Protein AF-A0A679JUQ9-F1 (afdb_monomer_lite)

Radius of gyration: 16.91 Å; chains: 1; bounding box: 37×38×47 Å

Structure (mmCIF, N/CA/C/O backbone):
data_AF-A0A679JUQ9-F1
#
_entry.id   AF-A0A679JUQ9-F1
#
loop_
_atom_site.group_PDB
_atom_site.id
_atom_site.type_symbol
_atom_site.label_atom_id
_atom_site.label_alt_id
_atom_site.label_comp_id
_atom_site.label_asym_id
_atom_site.label_entity_id
_atom_site.label_seq_id
_atom_site.pdbx_PDB_ins_code
_atom_site.Cartn_x
_atom_site.Cartn_y
_atom_site.Cartn_z
_atom_site.occupancy
_atom_site.B_iso_or_equiv
_atom_site.auth_seq_id
_atom_site.auth_comp_id
_atom_site.auth_asym_id
_atom_site.auth_atom_id
_atom_site.pdbx_PDB_model_num
ATOM 1 N N . MET A 1 1 ? 19.182 -21.802 12.644 1.00 42.12 1 MET A N 1
ATOM 2 C CA . MET A 1 1 ? 19.014 -20.731 11.644 1.00 42.12 1 MET A CA 1
ATOM 3 C C . MET A 1 1 ? 17.525 -20.611 11.420 1.00 42.12 1 MET A C 1
ATOM 5 O O . MET A 1 1 ? 16.940 -21.587 10.982 1.00 42.12 1 MET A O 1
ATOM 9 N N . LEU A 1 2 ? 16.895 -19.526 11.879 1.00 46.97 2 LEU A N 1
ATOM 10 C CA . LEU A 1 2 ? 15.469 -19.310 11.634 1.00 46.97 2 LEU A CA 1
ATOM 11 C C . LEU A 1 2 ? 15.304 -19.097 10.134 1.00 46.97 2 LEU A C 1
ATOM 13 O O . LEU A 1 2 ? 15.723 -18.056 9.623 1.00 46.97 2 LEU A O 1
ATOM 17 N N . ASP A 1 3 ? 14.735 -20.086 9.456 1.00 49.00 3 ASP A N 1
ATOM 18 C CA . ASP A 1 3 ? 14.148 -19.897 8.141 1.00 49.00 3 ASP A CA 1
ATOM 19 C C . ASP A 1 3 ? 13.120 -18.776 8.293 1.00 49.00 3 ASP A C 1
ATOM 21 O O . ASP A 1 3 ? 12.023 -18.973 8.813 1.00 49.00 3 ASP A O 1
ATOM 25 N N . LYS A 1 4 ? 13.517 -17.549 7.941 1.00 61.69 4 LYS A N 1
ATOM 26 C CA . LYS A 1 4 ? 12.570 -16.464 7.704 1.00 61.69 4 LYS A CA 1
ATOM 27 C C . LYS A 1 4 ? 11.642 -17.021 6.640 1.00 61.69 4 LYS A C 1
ATOM 29 O O . LYS A 1 4 ? 12.117 -17.254 5.527 1.00 61.69 4 LYS A O 1
ATOM 34 N N . LEU A 1 5 ? 10.375 -17.280 6.958 1.00 64.12 5 LEU A N 1
ATOM 35 C CA . LEU A 1 5 ? 9.446 -17.544 5.879 1.00 64.12 5 LEU A CA 1
ATOM 36 C C . LEU A 1 5 ? 9.417 -16.276 5.013 1.00 64.12 5 LEU A C 1
ATOM 38 O O . LEU A 1 5 ? 9.499 -15.124 5.463 1.00 64.12 5 LEU A O 1
ATOM 42 N N . ILE A 1 6 ? 9.510 -16.529 3.717 1.00 84.94 6 ILE A N 1
ATOM 43 C CA . ILE A 1 6 ? 9.550 -15.508 2.691 1.00 84.94 6 ILE A CA 1
ATOM 44 C C . ILE A 1 6 ? 8.337 -15.771 1.817 1.00 84.94 6 ILE A C 1
ATOM 46 O O . ILE A 1 6 ? 8.284 -16.756 1.076 1.00 84.94 6 ILE A O 1
ATOM 50 N N . HIS A 1 7 ? 7.365 -14.875 1.900 1.00 91.31 7 HIS A N 1
ATOM 51 C CA . HIS A 1 7 ? 6.164 -14.933 1.091 1.00 91.31 7 HIS A CA 1
ATOM 52 C C . HIS A 1 7 ? 6.424 -14.361 -0.297 1.00 91.31 7 HIS A C 1
ATOM 54 O O . HIS A 1 7 ? 7.208 -13.425 -0.479 1.00 91.31 7 HIS A O 1
ATOM 60 N N . LYS A 1 8 ? 5.704 -14.894 -1.282 1.00 95.25 8 LYS A N 1
ATOM 61 C CA . LYS A 1 8 ? 5.566 -14.266 -2.595 1.00 95.25 8 LYS A CA 1
ATOM 62 C C . LYS A 1 8 ? 4.998 -12.857 -2.405 1.00 95.25 8 LYS A C 1
ATOM 64 O O . LYS A 1 8 ? 4.041 -12.671 -1.654 1.00 95.25 8 LYS A O 1
ATOM 69 N N . CYS A 1 9 ? 5.601 -11.854 -3.038 1.00 94.06 9 CYS A N 1
ATOM 70 C CA . CYS A 1 9 ? 5.098 -10.489 -2.941 1.00 94.06 9 CYS A CA 1
ATOM 71 C C . CYS A 1 9 ? 3.700 -10.413 -3.582 1.00 94.06 9 CYS A C 1
ATOM 73 O O . CYS A 1 9 ? 3.593 -10.693 -4.776 1.00 94.06 9 CYS A O 1
ATOM 75 N N . PRO A 1 10 ? 2.651 -9.994 -2.847 1.00 92.88 10 PRO A N 1
ATOM 76 C CA . PRO A 1 10 ? 1.286 -9.974 -3.373 1.00 92.88 10 PRO A CA 1
ATOM 77 C C . PRO A 1 10 ? 1.069 -8.870 -4.416 1.00 92.88 10 PRO A C 1
ATOM 79 O O . PRO A 1 10 ? 0.127 -8.937 -5.192 1.00 92.88 10 PRO A O 1
ATOM 82 N N . THR A 1 11 ? 1.936 -7.853 -4.448 1.00 92.88 11 THR A N 1
ATOM 83 C CA . THR A 1 11 ? 1.800 -6.720 -5.371 1.00 92.88 11 THR A CA 1
ATOM 84 C C . THR A 1 11 ? 2.244 -7.073 -6.788 1.00 92.88 11 THR A C 1
ATOM 86 O O . THR A 1 11 ? 1.552 -6.735 -7.736 1.00 92.88 11 THR A O 1
ATOM 89 N N . CYS A 1 12 ? 3.401 -7.725 -6.939 1.00 95.19 12 CYS A N 1
ATOM 90 C CA . CYS A 1 12 ? 3.960 -8.100 -8.247 1.00 95.19 12 CYS A CA 1
ATOM 91 C C . CYS A 1 12 ? 3.818 -9.589 -8.556 1.00 95.19 12 CYS A C 1
ATOM 93 O O . CYS A 1 12 ? 4.442 -10.074 -9.492 1.00 95.19 12 CYS A O 1
ATOM 95 N N . ASP A 1 13 ? 3.090 -10.326 -7.718 1.00 94.75 13 ASP A N 1
ATOM 96 C CA . ASP A 1 13 ? 2.945 -11.773 -7.806 1.00 94.75 13 ASP A CA 1
ATOM 97 C C . ASP A 1 13 ? 4.281 -12.489 -8.090 1.00 94.75 13 ASP A C 1
ATOM 99 O O . ASP A 1 13 ? 4.400 -13.349 -8.959 1.00 94.75 13 ASP A O 1
ATOM 103 N N . GLY A 1 14 ? 5.322 -12.157 -7.324 1.00 95.50 14 GLY A N 1
ATOM 104 C CA . GLY A 1 14 ? 6.621 -12.826 -7.433 1.00 95.50 14 GLY A CA 1
ATOM 105 C C . GLY A 1 14 ? 7.540 -12.343 -8.554 1.00 95.50 14 GLY A C 1
ATOM 106 O O . GLY A 1 14 ? 8.707 -12.720 -8.549 1.00 95.50 14 GLY A O 1
ATOM 107 N N . VAL A 1 15 ? 7.056 -11.505 -9.473 1.00 96.88 15 VAL A N 1
ATOM 108 C CA . VAL A 1 15 ? 7.816 -11.073 -10.659 1.00 96.88 15 VAL A CA 1
ATOM 109 C C . VAL A 1 15 ? 8.933 -10.086 -10.304 1.00 96.88 15 VAL A C 1
ATOM 111 O O . VAL A 1 15 ? 9.982 -10.081 -10.937 1.00 96.88 15 VAL A O 1
ATOM 114 N N . GLY A 1 16 ? 8.728 -9.248 -9.285 1.00 96.38 16 GLY A N 1
ATOM 115 C CA . GLY A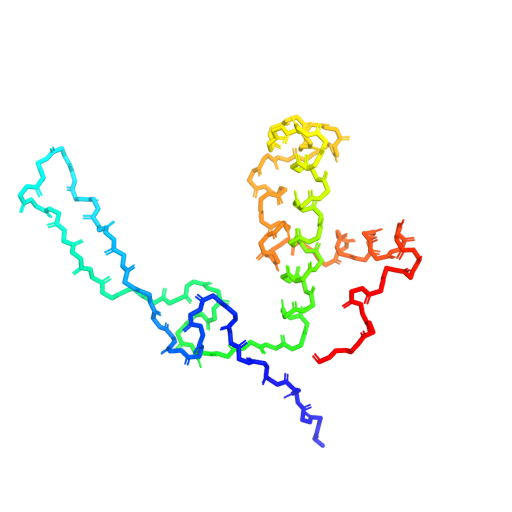 1 16 ? 9.673 -8.195 -8.892 1.00 96.38 16 GLY A CA 1
ATOM 116 C C . GLY A 1 16 ? 9.489 -6.873 -9.649 1.00 96.38 16 GLY A C 1
ATOM 117 O O . GLY A 1 16 ? 9.933 -5.832 -9.166 1.00 96.38 16 GLY A O 1
ATOM 118 N N . SER A 1 17 ? 8.749 -6.862 -10.757 1.00 97.50 17 SER A N 1
ATOM 119 C CA . SER A 1 17 ? 8.389 -5.657 -11.511 1.00 97.50 17 SER A CA 1
ATOM 120 C C . SER A 1 17 ? 6.875 -5.513 -11.694 1.00 97.50 17 SER A C 1
ATOM 122 O O . SER A 1 17 ? 6.098 -6.417 -11.381 1.00 97.50 17 SER A O 1
ATOM 124 N N . LEU A 1 18 ? 6.452 -4.333 -12.142 1.00 96.06 18 LEU A N 1
ATOM 125 C CA . LEU A 1 18 ? 5.088 -4.008 -12.549 1.00 96.06 18 LEU A CA 1
ATOM 126 C C . LEU A 1 18 ? 5.146 -3.203 -13.843 1.00 96.06 18 LEU A C 1
ATOM 128 O O . LEU A 1 18 ? 5.992 -2.320 -13.960 1.00 96.06 18 LEU A O 1
ATOM 132 N N . VAL A 1 19 ? 4.201 -3.428 -14.752 1.00 96.50 19 VAL A N 1
ATOM 133 C CA . VAL A 1 19 ? 4.007 -2.534 -15.896 1.00 96.50 19 VAL A CA 1
ATOM 134 C C . VAL A 1 19 ? 3.311 -1.268 -15.402 1.00 96.50 19 VAL A C 1
ATOM 136 O O . VAL A 1 19 ? 2.227 -1.338 -14.817 1.00 96.50 19 VAL A O 1
ATOM 139 N N . ALA A 1 20 ? 3.919 -0.109 -15.633 1.00 95.19 20 ALA A N 1
ATOM 140 C CA . ALA A 1 20 ? 3.364 1.188 -15.279 1.00 95.19 20 ALA A CA 1
ATOM 141 C C . ALA A 1 20 ? 3.288 2.110 -16.495 1.00 95.19 20 ALA A C 1
ATOM 143 O O . ALA A 1 20 ? 4.158 2.107 -17.363 1.00 95.19 20 ALA A O 1
ATOM 144 N N . PHE A 1 21 ? 2.244 2.935 -16.524 1.00 96.25 21 PHE A N 1
ATOM 145 C CA . PHE A 1 21 ? 2.137 4.043 -17.461 1.00 96.25 21 PHE A CA 1
ATOM 146 C C . PHE A 1 21 ? 2.855 5.265 -16.884 1.00 96.25 21 PHE A C 1
ATOM 148 O O . PHE A 1 21 ? 2.426 5.827 -15.872 1.00 96.25 21 PHE A O 1
ATOM 155 N N . ILE A 1 22 ? 3.965 5.656 -17.504 1.00 95.75 22 ILE A N 1
ATOM 156 C CA . ILE A 1 22 ? 4.824 6.740 -17.037 1.00 95.75 22 ILE A CA 1
ATOM 157 C C . ILE A 1 22 ? 4.408 8.041 -17.715 1.00 95.75 22 ILE A C 1
ATOM 159 O O . ILE A 1 22 ? 4.647 8.260 -18.902 1.00 95.75 22 ILE A O 1
ATOM 163 N N . ASN A 1 23 ? 3.806 8.931 -16.931 1.00 96.00 23 ASN A N 1
ATOM 164 C CA . ASN A 1 23 ? 3.510 10.2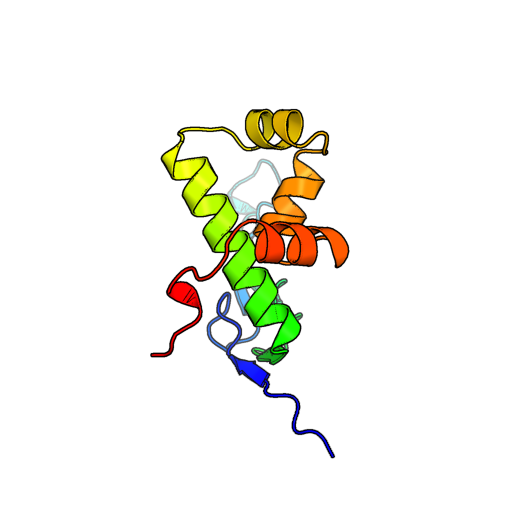88 -17.362 1.00 96.00 23 ASN A CA 1
ATOM 165 C C . ASN A 1 23 ? 4.793 11.137 -17.302 1.00 96.00 23 ASN A C 1
ATOM 167 O O . ASN A 1 23 ? 5.335 11.369 -16.219 1.00 96.00 23 ASN A O 1
ATOM 171 N N . ARG A 1 24 ? 5.271 11.602 -18.464 1.00 94.88 24 ARG A N 1
ATOM 172 C CA . ARG A 1 24 ? 6.488 12.426 -18.608 1.00 94.88 24 ARG A CA 1
ATOM 173 C C . ARG A 1 24 ? 6.205 13.911 -18.869 1.00 94.88 24 ARG A C 1
ATOM 175 O O . ARG A 1 24 ? 7.122 14.663 -19.186 1.00 94.88 24 ARG A O 1
ATOM 182 N N . GLY A 1 25 ? 4.959 14.352 -18.706 1.00 94.00 25 GLY A N 1
ATOM 183 C CA . GLY A 1 25 ? 4.549 15.736 -18.928 1.00 94.00 25 GLY A CA 1
ATOM 184 C C . GLY A 1 25 ? 3.169 15.843 -19.570 1.00 94.00 25 GLY A C 1
ATOM 185 O O . GLY A 1 25 ? 2.406 14.884 -19.628 1.00 94.00 25 GLY A O 1
ATOM 186 N N . SER A 1 26 ? 2.827 17.028 -20.067 1.00 95.19 26 SER A N 1
ATOM 187 C CA . SER A 1 26 ? 1.524 17.275 -20.699 1.00 95.19 26 SER A CA 1
ATOM 188 C C . SER A 1 26 ? 1.368 16.626 -22.078 1.00 95.19 26 SER A C 1
ATOM 190 O O . SER A 1 26 ? 0.239 16.418 -22.516 1.00 95.19 26 SER A O 1
ATOM 192 N N . ASP A 1 27 ? 2.470 16.306 -22.758 1.00 96.50 27 ASP A N 1
ATOM 193 C CA . ASP A 1 27 ? 2.449 15.683 -24.081 1.00 96.50 27 ASP A CA 1
ATOM 194 C C . ASP A 1 27 ? 2.345 14.154 -23.980 1.00 96.50 27 ASP A C 1
ATOM 196 O O . ASP A 1 27 ? 3.291 13.476 -23.572 1.00 96.50 27 ASP A O 1
ATOM 200 N N . ILE A 1 28 ? 1.197 13.614 -24.395 1.00 93.50 28 ILE A N 1
ATOM 201 C CA . ILE A 1 28 ? 0.893 12.177 -24.397 1.00 93.50 28 ILE A CA 1
ATOM 202 C C . ILE A 1 28 ? 1.874 11.362 -25.248 1.00 93.50 28 ILE A C 1
ATOM 204 O O . ILE A 1 28 ? 2.133 10.205 -24.928 1.00 93.50 28 ILE A O 1
ATOM 208 N N . ALA A 1 29 ? 2.461 11.952 -26.299 1.00 95.19 29 ALA A N 1
ATOM 209 C CA . ALA A 1 29 ? 3.425 11.262 -27.157 1.00 95.19 29 ALA A CA 1
ATOM 210 C C . ALA A 1 29 ? 4.734 10.931 -26.421 1.00 95.19 29 ALA A C 1
ATOM 212 O O . ALA A 1 29 ? 5.494 10.070 -26.859 1.00 95.19 29 ALA A O 1
ATOM 213 N N . THR A 1 30 ? 4.988 11.598 -25.292 1.00 95.00 30 THR A N 1
ATOM 214 C CA . THR A 1 30 ? 6.147 11.338 -24.430 1.00 95.00 30 THR A CA 1
ATOM 215 C C . THR A 1 30 ? 5.870 10.289 -23.357 1.00 95.00 30 THR A C 1
ATOM 217 O O . THR A 1 30 ? 6.775 9.940 -22.604 1.00 95.00 30 THR A O 1
ATOM 220 N N . HIS A 1 31 ? 4.633 9.797 -23.243 1.00 96.44 31 HIS A N 1
ATOM 221 C CA . HIS A 1 31 ? 4.280 8.783 -22.253 1.00 96.44 31 HIS A CA 1
ATOM 222 C C . HIS A 1 31 ? 4.628 7.388 -22.765 1.00 96.44 31 HIS A C 1
ATOM 224 O O . HIS A 1 31 ? 4.642 7.118 -23.965 1.00 96.44 31 HIS A O 1
ATOM 230 N N . SER A 1 32 ? 4.897 6.484 -21.834 1.00 96.38 32 SER A N 1
ATOM 231 C CA . SER A 1 32 ? 5.387 5.140 -22.130 1.00 96.38 32 SER A CA 1
ATOM 232 C C . SER A 1 32 ? 4.807 4.124 -21.153 1.00 96.38 32 SER A C 1
ATOM 234 O O . SER A 1 32 ? 4.503 4.443 -20.003 1.00 96.38 32 SER A O 1
ATOM 236 N N . LEU A 1 33 ? 4.654 2.884 -21.619 1.00 96.81 33 LEU A N 1
ATOM 237 C CA . LEU A 1 33 ? 4.515 1.728 -20.738 1.00 96.81 33 LEU A CA 1
ATOM 238 C C . LEU A 1 33 ? 5.913 1.196 -20.439 1.00 96.81 33 LEU A C 1
ATOM 240 O O . LEU A 1 33 ? 6.660 0.874 -21.361 1.00 96.81 33 LEU A O 1
ATOM 244 N N . GLU A 1 34 ? 6.260 1.125 -19.161 1.00 96.25 34 GLU A N 1
ATOM 245 C CA . GLU A 1 34 ? 7.575 0.684 -18.704 1.00 96.25 34 GLU A CA 1
ATOM 246 C C . GLU A 1 34 ? 7.435 -0.325 -17.570 1.00 96.25 34 GLU A C 1
ATOM 248 O O . GLU A 1 34 ? 6.524 -0.227 -16.743 1.00 96.25 34 GLU A O 1
ATOM 253 N N . ASP A 1 35 ? 8.376 -1.263 -17.504 1.00 97.12 35 ASP A N 1
ATOM 254 C CA . ASP A 1 35 ? 8.550 -2.101 -16.326 1.00 97.12 35 ASP A CA 1
ATOM 255 C C . ASP A 1 35 ? 9.239 -1.293 -15.226 1.00 97.12 35 ASP A C 1
ATOM 257 O O . ASP A 1 35 ? 10.385 -0.860 -15.363 1.00 97.12 35 ASP A O 1
ATOM 261 N N . ILE A 1 36 ? 8.546 -1.113 -14.106 1.00 96.56 36 ILE A N 1
ATOM 262 C CA . ILE A 1 36 ? 9.090 -0.478 -12.908 1.00 96.56 36 ILE A CA 1
ATOM 263 C C . ILE A 1 36 ? 9.354 -1.512 -11.822 1.00 96.56 36 ILE A C 1
ATOM 265 O O . ILE A 1 36 ? 8.642 -2.508 -11.685 1.00 96.56 36 ILE A O 1
ATOM 269 N N . VAL A 1 37 ? 10.362 -1.247 -10.993 1.00 97.56 37 VAL A N 1
ATOM 270 C CA . VAL A 1 37 ? 10.657 -2.070 -9.816 1.00 97.56 37 VAL A CA 1
ATOM 271 C C . VAL A 1 37 ? 9.464 -2.041 -8.861 1.00 97.56 37 VAL A C 1
ATOM 273 O O . VAL A 1 37 ? 8.953 -0.976 -8.505 1.00 97.56 37 VAL A O 1
ATOM 276 N N . CYS A 1 38 ? 9.027 -3.215 -8.404 1.00 95.75 38 CYS A N 1
ATOM 277 C CA . CYS A 1 38 ? 7.931 -3.317 -7.454 1.00 95.75 38 CYS A CA 1
ATOM 278 C C . CYS A 1 38 ? 8.319 -2.657 -6.124 1.00 95.75 38 CYS A C 1
ATOM 280 O O . CYS A 1 38 ? 9.080 -3.211 -5.332 1.00 95.75 38 CYS A O 1
ATOM 282 N N . SER A 1 39 ? 7.719 -1.506 -5.822 1.00 93.81 39 SER A N 1
ATOM 283 C CA . SER A 1 39 ? 7.985 -0.732 -4.600 1.00 93.81 39 SER A CA 1
ATOM 284 C C . SER A 1 39 ? 7.633 -1.462 -3.296 1.00 93.81 39 SER A C 1
ATOM 286 O O . SER A 1 39 ? 8.046 -1.043 -2.217 1.00 93.81 39 SER A O 1
ATOM 288 N N . THR A 1 40 ? 6.866 -2.556 -3.367 1.00 93.31 40 THR A N 1
ATOM 289 C CA . THR A 1 40 ? 6.502 -3.353 -2.186 1.00 93.31 40 THR A CA 1
ATOM 290 C C . THR A 1 40 ? 7.616 -4.301 -1.749 1.00 93.31 40 THR A C 1
ATOM 292 O O . THR A 1 40 ? 7.836 -4.430 -0.546 1.00 93.31 40 THR A O 1
ATOM 295 N N . CYS A 1 41 ? 8.282 -4.965 -2.701 1.00 94.50 41 CYS A N 1
ATOM 296 C CA . CYS A 1 41 ? 9.368 -5.921 -2.442 1.00 94.50 41 CYS A CA 1
ATOM 297 C C . CYS A 1 41 ? 10.753 -5.407 -2.852 1.00 94.50 41 CYS A C 1
ATOM 299 O O . CYS A 1 41 ? 11.729 -6.126 -2.701 1.00 94.50 41 CYS A O 1
ATOM 301 N N . GLY A 1 42 ? 10.848 -4.200 -3.416 1.00 93.94 42 GLY A N 1
ATOM 302 C CA . GLY A 1 42 ? 12.115 -3.645 -3.891 1.00 93.94 42 GLY A CA 1
ATOM 303 C C . GLY A 1 42 ? 12.732 -4.406 -5.068 1.00 93.94 42 GLY A C 1
ATOM 304 O O . GLY A 1 42 ? 13.928 -4.282 -5.289 1.00 93.94 42 GLY A O 1
ATOM 305 N N . GLY A 1 43 ? 11.946 -5.193 -5.811 1.00 96.12 43 GLY A N 1
ATOM 306 C CA . GLY A 1 43 ? 12.445 -6.008 -6.925 1.00 96.12 43 GLY A CA 1
ATOM 307 C C . GLY A 1 43 ? 12.695 -7.477 -6.593 1.00 96.12 43 GLY A C 1
ATOM 308 O O . GLY A 1 43 ? 12.875 -8.275 -7.502 1.00 96.12 43 GLY A O 1
ATOM 309 N N . GLU A 1 44 ? 12.640 -7.870 -5.320 1.00 95.50 44 GLU A N 1
ATOM 310 C CA . GLU A 1 44 ? 12.987 -9.239 -4.905 1.00 95.50 44 GLU A CA 1
ATOM 311 C C . GLU A 1 44 ? 11.922 -10.293 -5.265 1.00 95.50 44 GLU A C 1
ATOM 313 O O . GLU A 1 44 ? 12.153 -11.493 -5.125 1.00 95.50 44 GLU A O 1
ATOM 318 N N . GLY A 1 45 ? 10.711 -9.866 -5.643 1.00 95.62 45 GLY A N 1
ATOM 319 C CA . GLY A 1 45 ? 9.555 -10.753 -5.845 1.00 95.62 45 GLY A CA 1
ATOM 320 C C 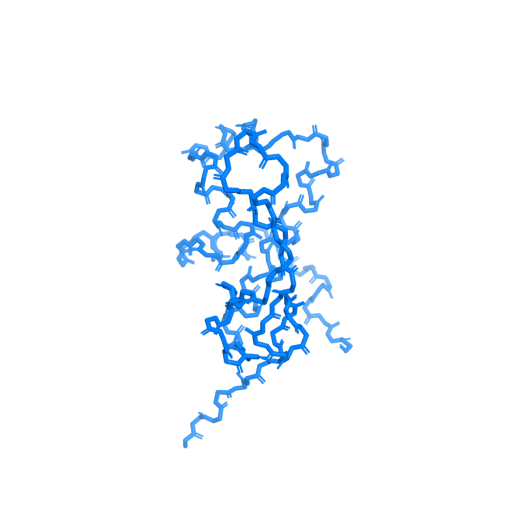. GLY A 1 45 ? 9.028 -11.379 -4.545 1.00 95.62 45 GLY A C 1
ATOM 321 O O . GLY A 1 45 ? 8.064 -12.146 -4.533 1.00 95.62 45 GLY A O 1
ATOM 322 N N . ARG A 1 46 ? 9.632 -11.047 -3.409 1.00 95.56 46 ARG A N 1
ATOM 323 C CA . ARG A 1 46 ? 9.464 -11.743 -2.140 1.00 95.56 46 ARG A CA 1
ATOM 324 C C . ARG A 1 46 ? 9.454 -10.754 -0.979 1.00 95.56 46 ARG A C 1
ATOM 326 O O . ARG A 1 46 ? 10.015 -9.671 -1.082 1.00 95.56 46 ARG A O 1
ATOM 333 N N . ILE A 1 47 ? 8.761 -11.092 0.105 1.00 94.38 47 ILE A N 1
ATOM 334 C CA . ILE A 1 47 ? 8.669 -10.266 1.316 1.00 94.38 47 ILE A CA 1
ATOM 335 C C . ILE A 1 47 ? 8.720 -11.142 2.569 1.00 94.38 47 ILE A C 1
ATOM 337 O O . ILE A 1 47 ? 8.323 -12.302 2.540 1.00 94.38 47 ILE A O 1
ATOM 341 N N . SER A 1 48 ? 9.188 -10.584 3.684 1.00 93.19 48 SER A N 1
ATOM 342 C CA . SER A 1 48 ? 9.196 -11.284 4.976 1.00 93.19 48 SER A CA 1
ATOM 343 C C . SER A 1 48 ? 7.790 -11.462 5.556 1.00 93.19 48 SER A C 1
ATOM 345 O O . SER A 1 48 ? 6.902 -10.658 5.270 1.00 93.19 48 SER A O 1
ATOM 347 N N . ASP A 1 49 ? 7.611 -12.433 6.456 1.00 91.19 49 ASP A N 1
ATOM 348 C CA . ASP A 1 49 ? 6.366 -12.630 7.226 1.00 91.19 49 ASP A CA 1
ATOM 349 C C . ASP A 1 49 ? 5.876 -11.348 7.887 1.00 91.19 49 ASP A C 1
ATOM 351 O O . ASP A 1 49 ? 4.727 -10.944 7.728 1.00 91.19 49 ASP A O 1
ATOM 355 N N . LYS A 1 50 ? 6.784 -10.638 8.571 1.00 90.44 50 LYS A N 1
ATOM 356 C CA . LYS A 1 50 ? 6.472 -9.363 9.228 1.00 90.44 50 LYS A CA 1
ATOM 357 C C . LYS A 1 50 ? 5.886 -8.361 8.233 1.00 90.44 50 LYS A C 1
ATOM 359 O O . LYS A 1 50 ? 4.954 -7.630 8.558 1.00 90.44 50 LYS A O 1
ATOM 364 N N . ARG A 1 51 ? 6.434 -8.305 7.016 1.00 92.38 51 ARG A N 1
ATOM 365 C CA . ARG A 1 51 ? 5.957 -7.406 5.963 1.00 92.38 51 ARG A CA 1
ATOM 366 C C . ARG A 1 51 ? 4.624 -7.878 5.382 1.00 92.38 51 ARG A C 1
ATOM 368 O O . ARG A 1 51 ? 3.751 -7.039 5.176 1.00 92.38 51 ARG A O 1
ATOM 375 N N . ALA A 1 52 ? 4.454 -9.179 5.157 1.00 92.25 52 ALA A N 1
ATOM 376 C CA . ALA A 1 52 ? 3.204 -9.765 4.680 1.00 92.25 52 ALA A CA 1
ATOM 377 C C . ALA A 1 52 ? 2.054 -9.515 5.669 1.00 92.25 52 ALA A C 1
ATOM 379 O O . ALA A 1 52 ? 0.997 -9.021 5.279 1.00 92.25 52 ALA A O 1
ATOM 380 N N . MET A 1 53 ? 2.304 -9.735 6.961 1.00 91.75 53 MET A N 1
ATOM 381 C CA . MET A 1 53 ? 1.361 -9.474 8.047 1.00 91.75 53 MET A CA 1
ATOM 382 C C . MET A 1 53 ? 0.914 -8.009 8.071 1.00 91.75 53 MET A C 1
ATOM 384 O O . MET A 1 53 ? -0.280 -7.726 8.092 1.00 91.75 53 MET A O 1
ATOM 388 N N . ARG A 1 54 ? 1.853 -7.061 7.974 1.00 93.88 54 ARG A N 1
ATOM 389 C CA . ARG A 1 54 ? 1.531 -5.624 7.922 1.00 93.88 54 ARG A CA 1
ATOM 390 C C . ARG A 1 54 ? 0.680 -5.234 6.730 1.00 93.88 54 ARG A C 1
ATOM 392 O O . ARG A 1 54 ? -0.216 -4.412 6.877 1.00 93.88 54 ARG A O 1
ATOM 399 N N . ILE A 1 55 ? 0.977 -5.789 5.556 1.00 94.00 55 ILE A N 1
ATOM 400 C CA . ILE A 1 55 ? 0.180 -5.547 4.350 1.00 94.00 55 ILE A CA 1
ATOM 401 C C . ILE A 1 55 ? -1.244 -6.073 4.558 1.00 94.00 55 ILE A C 1
ATOM 403 O O . ILE A 1 55 ? -2.194 -5.375 4.219 1.00 94.00 55 ILE A O 1
ATOM 407 N N . SER A 1 56 ? -1.394 -7.255 5.162 1.00 92.44 56 SER A N 1
ATOM 408 C CA . SER A 1 56 ? -2.704 -7.832 5.482 1.00 92.44 56 SER A CA 1
ATOM 409 C C . SER A 1 56 ? -3.493 -6.965 6.474 1.00 92.44 56 SER A C 1
ATOM 411 O O . SER A 1 56 ? -4.622 -6.572 6.184 1.00 92.44 56 SER A O 1
ATOM 413 N N . ILE A 1 57 ? -2.875 -6.573 7.595 1.00 93.50 57 ILE A N 1
ATOM 414 C CA . ILE A 1 57 ? -3.492 -5.700 8.609 1.00 93.50 57 ILE A CA 1
ATOM 415 C C . ILE A 1 57 ? -3.884 -4.351 8.002 1.00 93.50 57 ILE A C 1
ATOM 417 O O . ILE A 1 57 ? -5.014 -3.896 8.167 1.00 93.50 57 ILE A O 1
ATOM 421 N N . GLY A 1 58 ? -2.963 -3.721 7.270 1.00 94.62 58 GLY A N 1
ATOM 422 C CA . GLY A 1 58 ? -3.205 -2.440 6.615 1.00 94.62 58 GLY A CA 1
ATOM 423 C C . GLY A 1 58 ? -4.346 -2.514 5.599 1.00 94.62 58 GLY A C 1
ATOM 424 O O . GLY A 1 58 ? -5.208 -1.633 5.574 1.00 94.62 58 GLY A O 1
ATOM 425 N N . LYS A 1 59 ? -4.412 -3.599 4.818 1.00 94.38 59 LYS A N 1
ATOM 426 C CA . LYS A 1 59 ? -5.517 -3.853 3.891 1.00 94.38 59 LYS A CA 1
ATOM 427 C C . LYS A 1 59 ? -6.846 -4.021 4.625 1.00 94.38 59 LYS A C 1
ATOM 429 O O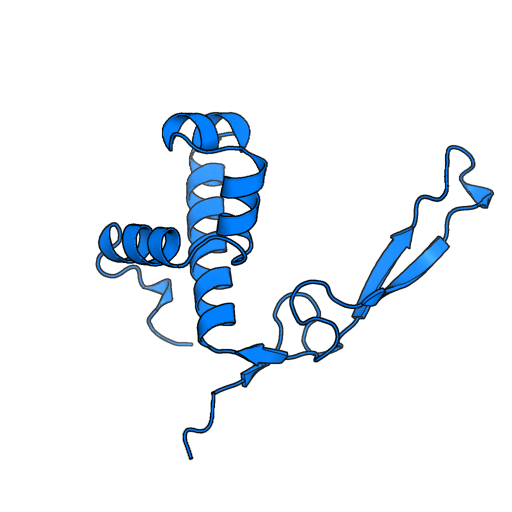 . LYS A 1 59 ? -7.813 -3.374 4.240 1.00 94.38 59 LYS A O 1
ATOM 434 N N . ALA A 1 60 ? -6.897 -4.833 5.679 1.00 93.50 60 ALA A N 1
ATOM 435 C CA . ALA A 1 60 ? -8.115 -5.020 6.465 1.00 93.50 60 ALA A CA 1
ATOM 436 C C . ALA A 1 60 ? -8.606 -3.690 7.066 1.00 93.50 60 ALA A C 1
ATOM 438 O O . ALA A 1 60 ? -9.793 -3.374 6.997 1.00 93.50 60 ALA A O 1
ATOM 439 N N . HIS A 1 61 ? -7.686 -2.868 7.577 1.00 94.00 61 HIS A N 1
ATOM 440 C CA . HIS A 1 61 ? -8.000 -1.532 8.076 1.00 94.00 61 HIS A CA 1
ATOM 441 C C . HIS A 1 61 ? -8.581 -0.623 6.978 1.00 94.00 61 HIS A C 1
ATOM 443 O O . HIS A 1 61 ? -9.613 0.023 7.180 1.00 94.00 61 HIS A O 1
ATOM 449 N N . ARG A 1 62 ? -7.963 -0.611 5.789 1.00 95.19 62 ARG A N 1
ATOM 450 C CA . ARG A 1 62 ? -8.474 0.120 4.621 1.00 95.19 62 ARG A CA 1
ATOM 451 C C . ARG A 1 62 ? -9.868 -0.352 4.219 1.00 95.19 62 ARG A C 1
ATOM 453 O O . ARG A 1 62 ? -10.721 0.480 3.924 1.00 95.19 62 ARG A O 1
ATOM 460 N N . ASP A 1 63 ? -10.096 -1.660 4.192 1.00 94.75 63 ASP A N 1
ATOM 461 C CA . ASP A 1 63 ? -11.375 -2.241 3.788 1.00 94.75 63 ASP A CA 1
ATOM 462 C C . ASP A 1 63 ? -12.491 -1.831 4.772 1.00 94.75 63 ASP A C 1
ATOM 464 O O . ASP A 1 63 ? -13.572 -1.438 4.337 1.00 94.75 63 ASP A O 1
ATOM 468 N N . ILE A 1 64 ? -12.208 -1.789 6.083 1.00 93.94 64 ILE A N 1
ATOM 469 C CA . ILE A 1 64 ? -13.133 -1.258 7.103 1.00 93.94 64 ILE A CA 1
ATOM 470 C C . ILE A 1 64 ? -13.435 0.226 6.860 1.00 93.94 64 ILE A C 1
ATOM 472 O O . ILE A 1 64 ? -14.598 0.630 6.888 1.00 93.94 64 ILE A O 1
ATOM 476 N N . ARG A 1 65 ? -12.408 1.045 6.606 1.00 95.19 65 ARG A N 1
ATOM 477 C CA . ARG A 1 65 ? -12.580 2.476 6.310 1.00 95.19 65 ARG A CA 1
ATOM 478 C C . ARG A 1 65 ? -13.460 2.694 5.076 1.00 95.19 65 ARG A C 1
ATOM 480 O O . ARG A 1 65 ? -14.385 3.502 5.109 1.00 95.19 65 ARG A O 1
ATOM 487 N N . VAL A 1 66 ? -13.194 1.957 3.996 1.00 96.56 66 VAL A N 1
ATOM 488 C CA . VAL A 1 66 ? -13.979 2.023 2.753 1.00 96.56 66 VAL A CA 1
ATOM 489 C C . VAL A 1 66 ? -15.419 1.566 2.988 1.00 96.56 66 VAL A C 1
ATOM 491 O O . VAL A 1 66 ? -16.336 2.225 2.509 1.00 96.56 66 VAL A O 1
ATOM 494 N N . ALA A 1 67 ? -15.638 0.504 3.769 1.00 95.88 67 ALA A N 1
ATOM 495 C CA . ALA A 1 67 ? -16.978 0.034 4.126 1.00 95.88 67 ALA A CA 1
ATOM 496 C C . ALA A 1 67 ? -17.782 1.064 4.941 1.00 95.88 67 ALA A C 1
ATOM 498 O O . ALA A 1 67 ? -19.009 1.075 4.885 1.00 95.88 67 ALA A O 1
ATOM 499 N N . ARG A 1 68 ? -17.101 1.959 5.666 1.00 95.69 68 ARG A N 1
ATOM 500 C CA . ARG A 1 68 ? -17.705 3.104 6.367 1.00 95.69 68 ARG A CA 1
ATOM 501 C C . ARG A 1 68 ? -17.902 4.334 5.473 1.00 95.69 68 ARG A C 1
ATOM 503 O O . ARG A 1 68 ? -18.290 5.381 5.980 1.00 95.69 68 ARG A O 1
ATOM 510 N N . CYS A 1 69 ? -17.610 4.236 4.174 1.00 97.38 69 CYS A N 1
ATOM 511 C CA . CYS A 1 69 ? -17.615 5.355 3.227 1.00 97.38 69 CYS A CA 1
ATOM 512 C C . CYS A 1 69 ? -16.715 6.530 3.653 1.00 97.38 69 CYS A C 1
ATOM 514 O O . CYS A 1 69 ? -16.956 7.666 3.255 1.00 97.38 69 CYS A O 1
ATOM 516 N N . GLN A 1 70 ? -15.671 6.266 4.444 1.00 96.31 70 GLN A N 1
ATOM 517 C CA . GLN A 1 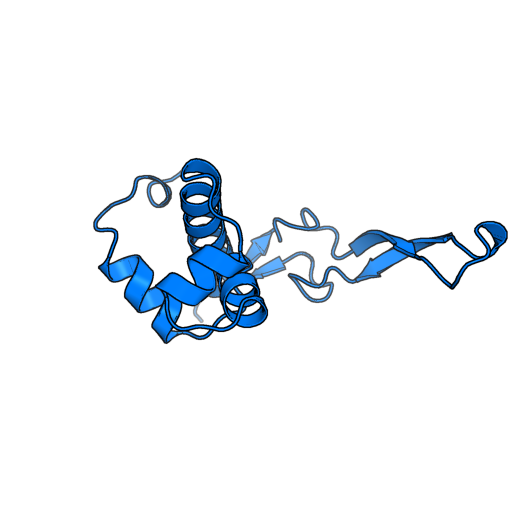70 ? -14.760 7.298 4.930 1.00 96.31 70 GLN A CA 1
ATOM 518 C C . GLN A 1 70 ? -13.625 7.543 3.932 1.00 96.31 70 GLN A C 1
ATOM 520 O O . GLN A 1 70 ? -12.924 6.620 3.485 1.00 96.31 70 GLN A O 1
ATOM 525 N N . SER A 1 71 ? -13.380 8.815 3.622 1.00 97.81 71 SER A N 1
ATOM 526 C CA . SER A 1 71 ? -12.178 9.222 2.904 1.00 97.81 71 SER A CA 1
ATOM 527 C C . SER A 1 71 ? -10.924 8.974 3.750 1.00 97.81 71 SER A C 1
ATOM 529 O O . SER A 1 71 ? -10.966 8.846 4.975 1.00 97.81 71 SER A O 1
ATOM 531 N N . LEU A 1 72 ? -9.767 8.920 3.087 1.00 97.69 72 LEU A N 1
ATOM 532 C CA . LEU A 1 72 ? -8.481 8.811 3.777 1.00 97.69 72 LEU A CA 1
ATOM 533 C C . LEU A 1 72 ? -8.241 10.010 4.712 1.00 97.69 72 LEU A C 1
ATOM 535 O O . LEU A 1 72 ? -7.681 9.840 5.788 1.00 97.69 72 LEU A O 1
ATOM 539 N N . LEU A 1 73 ? -8.675 11.209 4.306 1.00 97.94 73 LEU A N 1
ATOM 540 C CA . LEU A 1 73 ? -8.511 12.435 5.086 1.00 97.94 73 LEU A CA 1
ATOM 541 C C . LEU A 1 73 ? -9.349 12.411 6.371 1.00 97.94 73 LEU A C 1
ATOM 543 O O . LEU A 1 73 ? -8.836 12.757 7.431 1.00 97.94 73 LEU A O 1
ATOM 547 N N . GLU A 1 74 ? -10.613 11.990 6.285 1.00 97.81 74 GLU A N 1
ATOM 548 C CA . GLU A 1 74 ? -11.508 11.894 7.446 1.00 97.81 74 GLU A CA 1
ATOM 549 C C . GLU A 1 74 ? -10.992 10.878 8.462 1.00 97.81 74 GLU A C 1
ATOM 551 O O . GLU A 1 74 ? -10.820 11.216 9.631 1.00 97.81 74 GLU A O 1
ATOM 556 N N . ALA A 1 75 ? -10.651 9.669 8.012 1.00 96.81 75 ALA A N 1
ATOM 557 C CA . ALA A 1 75 ? -10.136 8.633 8.900 1.00 96.81 75 ALA A CA 1
ATOM 558 C C . ALA A 1 75 ? -8.782 9.008 9.525 1.00 96.81 75 ALA A C 1
ATOM 560 O O . ALA A 1 75 ? -8.543 8.727 10.697 1.00 96.81 75 ALA A O 1
ATOM 561 N N . ALA A 1 76 ? -7.900 9.675 8.772 1.00 97.12 76 ALA A N 1
ATOM 562 C CA . ALA A 1 76 ? -6.630 10.157 9.311 1.00 97.12 76 ALA A CA 1
ATOM 563 C C . ALA A 1 76 ? -6.859 11.203 10.411 1.00 97.12 76 ALA A C 1
ATOM 565 O O . ALA A 1 76 ? -6.240 11.133 11.472 1.00 97.12 76 ALA A O 1
ATOM 566 N N . ARG A 1 77 ? -7.813 12.121 10.201 1.00 97.31 77 ARG A N 1
ATOM 567 C CA . ARG A 1 77 ? -8.213 13.113 11.205 1.00 97.31 77 ARG A CA 1
ATOM 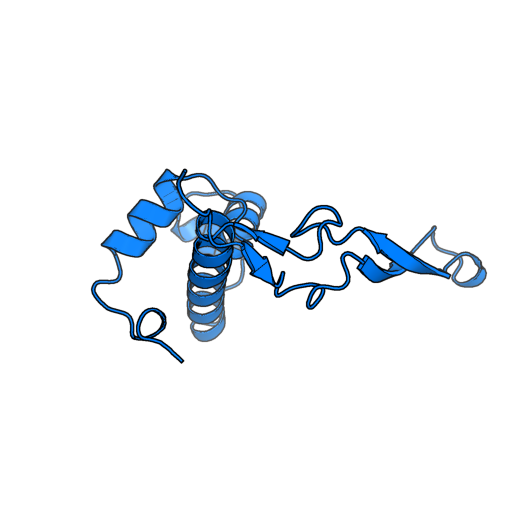568 C C . ARG A 1 77 ? -8.797 12.460 12.460 1.00 97.31 77 ARG A C 1
ATOM 570 O O . ARG A 1 77 ? -8.449 12.887 13.556 1.00 97.31 77 ARG A O 1
ATOM 577 N N . GLU A 1 78 ? -9.647 11.444 12.317 1.00 95.12 78 GLU A N 1
ATOM 578 C CA . GLU A 1 78 ? -10.207 10.691 13.453 1.00 95.12 78 GLU A CA 1
ATOM 579 C C . GLU A 1 78 ? -9.123 10.010 14.296 1.00 95.12 78 GLU A C 1
ATOM 581 O O . GLU A 1 78 ? -9.235 9.956 15.518 1.00 95.12 78 GLU A O 1
ATOM 586 N N . GLN A 1 79 ? -8.054 9.534 13.655 1.00 91.94 79 GLN A N 1
ATOM 587 C CA . GLN A 1 79 ? -6.928 8.872 14.318 1.00 91.94 79 GLN A CA 1
ATOM 588 C C . GLN A 1 79 ? -5.813 9.833 14.757 1.00 91.94 79 GLN A C 1
ATOM 590 O O . GLN A 1 79 ? -4.798 9.386 15.285 1.00 91.94 79 GLN A O 1
ATOM 595 N N . GLY A 1 80 ? -5.971 11.143 14.537 1.00 95.44 80 GLY A N 1
ATOM 596 C CA . GLY A 1 80 ? -4.960 12.138 14.899 1.00 95.44 80 GLY A CA 1
ATOM 597 C C . GLY A 1 80 ? -3.651 12.028 14.106 1.00 95.44 80 GLY A C 1
ATOM 598 O O . GLY A 1 80 ? -2.604 12.403 14.624 1.00 95.44 80 GLY A O 1
ATOM 599 N N . MET A 1 81 ? -3.697 11.526 12.867 1.00 95.62 81 MET A N 1
ATOM 600 C CA . MET A 1 81 ? -2.526 11.319 12.004 1.00 95.62 81 MET A CA 1
ATOM 601 C C . MET A 1 81 ? -2.645 12.033 10.656 1.00 95.62 81 MET A C 1
ATOM 603 O O . MET A 1 81 ? -3.717 12.485 10.246 1.00 95.62 81 MET A O 1
ATOM 607 N N . GLY A 1 82 ? -1.528 12.133 9.932 1.00 97.44 82 GLY A N 1
ATOM 608 C CA . GLY A 1 82 ? -1.526 12.672 8.572 1.00 97.44 82 GLY A CA 1
ATOM 609 C C . GLY A 1 82 ? -2.122 11.686 7.549 1.00 97.44 82 GLY A C 1
ATOM 610 O O . GLY A 1 82 ? -1.925 10.478 7.682 1.00 97.44 82 GLY A O 1
ATOM 611 N N . PRO A 1 83 ? -2.767 12.143 6.454 1.00 97.62 83 PRO A N 1
ATOM 612 C CA . PRO A 1 83 ? -3.281 11.240 5.414 1.00 97.62 83 PRO A CA 1
ATOM 613 C C . PRO A 1 83 ? -2.200 10.353 4.781 1.00 97.62 83 PRO A C 1
ATOM 615 O O . PRO A 1 83 ? -2.434 9.179 4.498 1.00 97.62 83 PRO A O 1
ATOM 618 N N . ALA A 1 84 ? -0.996 10.897 4.578 1.00 97.19 84 ALA A N 1
ATOM 619 C CA . ALA A 1 84 ? 0.140 10.143 4.050 1.00 97.19 84 ALA A CA 1
ATOM 620 C C . ALA A 1 84 ? 0.621 9.054 5.023 1.00 97.19 84 ALA A C 1
ATOM 622 O O . ALA A 1 84 ? 1.031 7.980 4.587 1.00 97.19 84 ALA A O 1
ATOM 623 N N . GLU A 1 85 ? 0.532 9.319 6.325 1.00 97.38 85 GLU A N 1
ATOM 624 C CA . GLU A 1 85 ? 0.895 8.382 7.384 1.00 97.38 85 GLU A CA 1
ATOM 625 C C . GLU A 1 85 ? -0.121 7.243 7.479 1.00 97.38 85 GLU A C 1
ATOM 627 O O . GLU A 1 85 ? 0.272 6.080 7.382 1.00 97.38 85 GLU A O 1
ATOM 632 N N . LEU A 1 86 ? -1.423 7.557 7.510 1.00 97.31 86 LEU A N 1
ATOM 633 C CA . LEU A 1 86 ? -2.474 6.537 7.446 1.00 97.31 86 LEU A CA 1
ATOM 634 C C . LEU A 1 86 ? -2.335 5.681 6.181 1.00 97.31 86 LEU A C 1
ATOM 636 O O . LEU A 1 86 ? -2.392 4.455 6.239 1.00 97.31 86 LEU A O 1
ATOM 640 N N . SER A 1 87 ? -2.082 6.314 5.032 1.00 97.31 87 SER A N 1
ATOM 641 C CA . SER A 1 87 ? -1.822 5.594 3.784 1.00 97.31 87 SER A CA 1
ATOM 642 C C . SER A 1 87 ? -0.595 4.688 3.895 1.00 97.31 87 SER A C 1
ATOM 644 O O . SER A 1 87 ? -0.621 3.553 3.421 1.00 97.31 87 SER A O 1
ATOM 646 N N . ALA A 1 88 ? 0.488 5.135 4.534 1.00 96.50 88 ALA A N 1
ATOM 647 C CA . ALA A 1 88 ? 1.650 4.287 4.763 1.00 96.50 88 ALA A CA 1
ATOM 648 C C . ALA A 1 88 ? 1.283 3.059 5.612 1.00 96.50 88 ALA A C 1
ATOM 650 O O . ALA A 1 88 ? 1.646 1.947 5.224 1.00 96.50 88 ALA A O 1
ATOM 651 N N . CYS A 1 89 ? 0.528 3.231 6.700 1.00 96.50 89 CYS A N 1
ATOM 652 C CA . CYS A 1 89 ? 0.017 2.141 7.536 1.00 96.50 89 CYS A CA 1
ATOM 653 C C . CYS A 1 89 ? -0.857 1.152 6.747 1.00 96.50 89 CYS A C 1
ATOM 655 O O . CYS A 1 89 ? -0.591 -0.049 6.752 1.00 96.50 89 CYS A O 1
ATOM 657 N N . GLU A 1 90 ? -1.829 1.649 5.979 1.00 96.00 90 GLU A N 1
ATOM 658 C CA . GLU A 1 90 ? -2.723 0.820 5.156 1.00 96.00 90 GLU A CA 1
ATOM 659 C C . GLU A 1 90 ? -1.984 0.024 4.067 1.00 96.00 90 GLU A C 1
ATOM 661 O O . GLU A 1 90 ? -2.446 -1.030 3.638 1.00 96.00 90 GLU A O 1
ATOM 666 N N . HIS A 1 91 ? -0.804 0.487 3.647 1.00 94.38 91 HIS A N 1
ATOM 667 C CA . HIS A 1 91 ? 0.074 -0.212 2.702 1.00 94.38 91 HIS A CA 1
ATOM 668 C C . HIS A 1 91 ? 1.234 -0.956 3.395 1.00 94.38 91 HIS A C 1
ATOM 670 O O . HIS A 1 91 ? 2.253 -1.267 2.769 1.00 94.38 91 HIS A O 1
ATOM 676 N N . GLY A 1 92 ? 1.129 -1.208 4.702 1.00 94.19 92 GLY A N 1
ATOM 677 C CA . GLY A 1 92 ? 2.086 -1.997 5.476 1.00 94.19 92 GLY A CA 1
ATOM 678 C C . GLY A 1 92 ? 3.422 -1.303 5.788 1.00 94.19 92 GLY A C 1
ATOM 679 O O . GLY A 1 92 ? 4.340 -1.948 6.304 1.00 94.19 92 GLY A O 1
ATOM 680 N N . ARG A 1 93 ? 3.570 -0.009 5.461 1.00 95.12 93 ARG A N 1
ATOM 681 C CA . ARG A 1 93 ? 4.786 0.832 5.590 1.00 95.12 93 ARG A CA 1
ATOM 682 C C . ARG A 1 93 ? 4.829 1.723 6.840 1.00 95.12 93 ARG A C 1
ATOM 684 O O . ARG A 1 93 ? 5.838 2.383 7.046 1.00 95.12 93 ARG A O 1
ATOM 691 N N . GLY A 1 94 ? 3.763 1.752 7.636 1.00 93.56 94 GLY A N 1
ATOM 692 C CA . GLY A 1 94 ? 3.699 2.501 8.898 1.00 93.56 94 GLY A CA 1
ATOM 693 C C . GLY A 1 94 ? 4.657 2.019 10.005 1.00 93.56 94 GLY A C 1
ATOM 694 O O . GLY A 1 94 ? 5.363 1.016 9.820 1.00 93.56 94 GLY A O 1
ATOM 695 N N . PRO A 1 95 ? 4.667 2.712 11.157 1.00 94.12 95 PRO A N 1
ATOM 696 C CA . PRO A 1 95 ? 5.488 2.363 12.314 1.00 94.12 95 PRO A CA 1
ATOM 697 C C . PRO A 1 95 ? 4.986 1.098 13.039 1.00 94.12 95 PRO A C 1
ATOM 699 O O . PRO A 1 95 ? 3.853 0.654 12.862 1.00 94.12 95 PRO A O 1
ATOM 702 N N . ASP A 1 96 ? 5.868 0.461 13.816 1.00 93.00 96 ASP A N 1
ATOM 703 C CA . ASP A 1 96 ? 5.617 -0.830 14.480 1.00 93.00 96 ASP A CA 1
ATOM 704 C C . ASP A 1 96 ? 4.475 -0.785 15.506 1.00 93.00 96 ASP A C 1
ATOM 706 O O . ASP A 1 96 ? 3.721 -1.749 15.632 1.00 93.00 96 ASP A O 1
ATOM 710 N N . ASP A 1 97 ? 4.377 0.313 16.244 1.00 93.12 97 ASP A N 1
ATOM 711 C CA . ASP A 1 97 ? 3.387 0.555 17.291 1.00 93.12 97 ASP A CA 1
ATOM 712 C C . ASP A 1 97 ? 1.958 0.639 16.746 1.00 93.12 97 ASP A C 1
ATOM 714 O O . ASP A 1 97 ? 1.050 0.091 17.369 1.00 93.12 97 ASP A O 1
ATOM 718 N N . TRP A 1 98 ? 1.765 1.210 15.554 1.00 93.50 98 TRP A N 1
ATOM 719 C CA . TRP A 1 98 ? 0.454 1.264 14.909 1.00 93.50 98 TRP A CA 1
ATOM 720 C C . TRP A 1 98 ? -0.116 -0.138 14.665 1.00 93.50 98 TRP A C 1
ATOM 722 O O . TRP A 1 98 ? -1.253 -0.416 15.042 1.00 93.50 98 TRP A O 1
ATOM 732 N N . TYR A 1 99 ? 0.678 -1.068 14.118 1.00 91.50 99 TYR A N 1
ATOM 733 C CA . TYR A 1 99 ? 0.196 -2.439 13.885 1.00 91.50 99 TYR A CA 1
ATOM 734 C C . TYR A 1 99 ? -0.111 -3.170 15.187 1.00 91.50 99 TYR A C 1
ATOM 736 O O . TYR A 1 99 ? -1.116 -3.867 15.256 1.00 91.50 99 TYR A O 1
ATOM 744 N N . ARG A 1 100 ? 0.706 -2.969 16.228 1.00 88.88 100 ARG A N 1
ATOM 745 C CA . ARG A 1 100 ? 0.449 -3.555 17.552 1.00 88.88 100 ARG A CA 1
ATOM 746 C C . ARG A 1 100 ? -0.850 -3.029 18.159 1.00 88.88 100 ARG A C 1
ATOM 748 O O . ARG A 1 100 ? -1.606 -3.800 18.741 1.00 88.88 100 ARG A O 1
ATOM 755 N N . ALA A 1 101 ? -1.117 -1.731 18.020 1.00 87.25 101 ALA A N 1
ATOM 756 C CA . ALA A 1 101 ? -2.349 -1.116 18.504 1.00 87.25 101 ALA A CA 1
ATOM 757 C C . ALA A 1 101 ? -3.581 -1.646 17.753 1.00 87.25 101 ALA A C 1
ATOM 759 O O . ALA A 1 101 ? -4.602 -1.946 18.376 1.00 87.25 101 ALA A O 1
ATOM 760 N N . VAL A 1 102 ? -3.476 -1.816 16.431 1.00 84.56 102 VAL A N 1
ATOM 761 C CA . VAL A 1 102 ? -4.543 -2.409 15.613 1.00 84.56 102 VAL A CA 1
ATOM 762 C C . VAL A 1 102 ? -4.779 -3.868 16.004 1.00 84.56 102 VAL A C 1
ATOM 764 O O . VAL A 1 102 ? -5.915 -4.228 16.289 1.00 84.56 102 VAL A O 1
ATOM 767 N N . GLU A 1 103 ? -3.738 -4.696 16.107 1.00 80.31 103 GLU A N 1
ATOM 768 C CA . GLU A 1 103 ? -3.855 -6.095 16.554 1.00 80.31 103 GLU A CA 1
ATOM 769 C C . GLU A 1 103 ? -4.534 -6.211 17.926 1.00 80.31 103 GLU A C 1
ATOM 771 O O . GLU A 1 103 ? -5.434 -7.030 18.103 1.00 80.31 103 GLU A O 1
ATOM 776 N N . ALA A 1 104 ? -4.167 -5.350 18.880 1.00 80.12 104 ALA A N 1
ATOM 777 C CA . ALA A 1 104 ? -4.784 -5.320 20.206 1.00 80.12 104 ALA A CA 1
ATOM 778 C C . ALA A 1 104 ? -6.266 -4.899 20.177 1.00 80.12 104 ALA A C 1
ATOM 780 O O . ALA A 1 104 ? -7.039 -5.298 21.047 1.00 80.12 104 ALA A O 1
ATOM 781 N N . SER A 1 105 ? -6.666 -4.107 19.179 1.00 71.56 105 SER A N 1
ATOM 782 C CA . SER A 1 105 ? -8.037 -3.604 19.019 1.00 71.56 105 SER A CA 1
ATOM 783 C C . SER A 1 105 ? -8.967 -4.591 18.301 1.00 71.56 105 SER A C 1
ATOM 785 O O . SER A 1 105 ? -10.184 -4.411 18.328 1.00 71.56 105 SER A O 1
ATOM 787 N N . PHE A 1 106 ? -8.420 -5.643 17.683 1.00 61.88 106 PHE A N 1
ATOM 788 C CA . PHE A 1 106 ? -9.174 -6.685 16.982 1.00 61.88 106 PHE A CA 1
ATOM 789 C C . PHE A 1 106 ? -8.844 -8.077 17.550 1.00 61.88 106 PHE A C 1
ATOM 791 O O . PHE A 1 106 ? -8.087 -8.830 16.931 1.00 61.88 106 PHE A O 1
ATOM 798 N N . PRO A 1 107 ? -9.417 -8.471 18.705 1.00 46.91 107 PRO A N 1
ATOM 799 C CA . PRO A 1 107 ? -9.259 -9.831 19.197 1.00 46.91 107 PRO A CA 1
ATOM 800 C C . PRO A 1 107 ? -9.958 -10.800 18.228 1.00 46.91 107 PRO A C 1
ATOM 802 O O . PRO A 1 107 ? -11.179 -10.802 18.107 1.00 46.91 107 PRO A O 1
ATOM 805 N N . ALA A 1 108 ? -9.157 -11.608 17.530 1.00 49.16 108 ALA A N 1
ATOM 806 C CA . ALA A 1 108 ? -9.576 -12.703 16.650 1.00 49.16 108 ALA A CA 1
ATOM 807 C C . ALA A 1 108 ? -10.475 -12.306 15.457 1.00 49.16 108 ALA A C 1
ATOM 809 O O . ALA A 1 108 ? -11.634 -12.703 15.363 1.00 49.16 108 ALA A O 1
ATOM 810 N N . SER A 1 109 ? -9.911 -11.595 14.474 1.00 43.62 109 SER A N 1
ATOM 811 C CA . SER A 1 109 ? -10.477 -11.606 13.116 1.00 43.62 109 SER A CA 1
ATOM 812 C C . SER A 1 109 ? -10.015 -12.877 12.374 1.00 43.62 109 SER A C 1
ATOM 814 O O . SER A 1 109 ? -8.815 -13.165 12.379 1.00 43.62 109 SER A O 1
ATOM 816 N N . PRO A 1 110 ? -10.904 -13.645 11.711 1.00 44.34 110 PRO A N 1
ATOM 817 C CA . PRO A 1 110 ? -10.572 -14.921 11.059 1.00 44.34 110 PRO A CA 1
ATOM 818 C C . PRO A 1 110 ? -9.639 -14.789 9.842 1.00 44.34 110 PRO A C 1
ATOM 820 O O . PRO A 1 110 ? -9.268 -15.788 9.235 1.00 44.34 110 PRO A O 1
ATOM 823 N N . VAL A 1 111 ? -9.188 -13.575 9.505 1.00 48.75 111 VAL A N 1
ATOM 824 C CA . VAL A 1 111 ? -8.157 -13.334 8.478 1.00 48.75 111 VAL A CA 1
ATOM 825 C C . VAL A 1 111 ? -6.814 -13.996 8.848 1.00 48.75 111 VAL A C 1
ATOM 827 O O . VAL A 1 111 ? -5.958 -14.182 7.990 1.00 48.75 111 VAL A O 1
ATOM 830 N N . PHE A 1 112 ? -6.637 -14.399 10.112 1.00 48.53 112 PHE A N 1
ATOM 831 C CA . PHE A 1 112 ? -5.435 -15.075 10.614 1.00 48.53 112 PHE A CA 1
ATOM 832 C C . PHE A 1 112 ? -5.558 -16.604 10.732 1.00 48.53 112 PHE A C 1
ATOM 834 O O . PHE A 1 112 ? -4.602 -17.257 11.148 1.00 48.53 112 PHE A O 1
ATOM 841 N N . SER A 1 113 ? -6.693 -17.198 10.352 1.00 35.91 113 SER A N 1
ATOM 842 C CA . SER A 1 113 ? -6.863 -18.655 10.288 1.00 35.91 113 SER A CA 1
ATOM 843 C C . SER A 1 113 ? -6.856 -19.123 8.833 1.00 35.91 113 SER A C 1
ATOM 845 O O . SER A 1 113 ? -7.885 -19.092 8.171 1.00 35.91 113 SER A O 1
ATOM 847 N N . GLY A 1 114 ? -5.659 -19.503 8.380 1.00 40.31 114 GLY A N 1
ATOM 848 C CA . GLY A 1 114 ? -5.302 -20.326 7.217 1.00 40.31 114 GLY A CA 1
ATOM 849 C C . GLY A 1 114 ? -6.311 -20.582 6.089 1.00 40.31 114 GLY A C 1
ATOM 850 O O . GLY A 1 114 ? -7.349 -21.209 6.289 1.00 40.31 114 GLY A O 1
ATOM 851 N N . ALA A 1 115 ? -5.862 -20.271 4.872 1.00 33.78 115 ALA A N 1
ATOM 852 C CA . ALA A 1 115 ? -5.964 -21.152 3.709 1.00 33.78 115 ALA A CA 1
ATOM 853 C C . ALA A 1 115 ? -4.699 -20.983 2.856 1.00 33.78 115 ALA A C 1
ATOM 855 O O . ALA A 1 115 ? -4.300 -19.814 2.643 1.00 33.78 115 ALA A O 1
#

Foldseek 3Di:
DPPQDKDQQPQVRLQQWDFDWDDPDPDPVPIDTDTDGDPLPRSRSIDTPLQVLQLLLLCVVVVVCVVVVHDLCRVCVVVVHDSVQSVCSSRSNHDPVVSVVSCVVDDDDCSPPDD

Secondary structure (DSSP, 8-state):
-----EEEPTTTTTSSEEEEEE--SS-GGG-EEEEEE-TTTTTSSEEEHHHHHHHHHHHHHHHHHHHTT--HHHHHHHTTS-HHHHHHHHTT-S-HHHHHHHHHHSTT-GGGS--

pLDDT: mean 88.19, std 16.36, range [33.78, 97.94]

Sequence (115 aa):
MLDKLIHKCPTCDGVGSLVAFINRGSDIATHSLEDIVCSTCGGEGRISDKRAMRISIGKAHRDIRVARCQSLLEAAREQGMGPAELSACEHGRGPDDWYRAVEASFPASPVFSGA